Protein AF-A0A7W3MUJ0-F1 (afdb_monomer)

Mean predicted aligned error: 18.32 Å

Foldseek 3Di:
DDWDFDQPDADPPPRHTDIDDDPPPDDPDPPPDDPPDDDPVVVVVVVCVPPDDPVVVVVVVVVVVVVVVVVVVVVVVVVVVVVVVVPDDDPDD

Sequence (93 aa):
MSTHAHSAVRCPHCSTALMISTVNGNSPAPPVREEWTPPPVWEVLAAYADRVRDAATAKRGAAKVRESMMRARAAAAQRKAAQTARARPSRSA

Organism: NCBI:txid1411118

pLDDT: mean 77.47, std 16.16, range [43.44, 98.12]

Secondary structure (DSSP, 8-state):
----EEEEEE-TTT-PEEE---TT----PPP---TTPPPPHHHHHHHHHT----HHHHHHHHHHHHHHHHHHHHHHHHHHHHHHHHHS-----

Radius of gyration: 32.62 Å; Cα contacts (8 Å, |Δi|>4): 28; chains: 1; bounding box: 46×48×96 Å

Structure (mmCIF, N/CA/C/O backbone):
data_AF-A0A7W3MUJ0-F1
#
_entry.id   AF-A0A7W3MUJ0-F1
#
loop_
_atom_site.group_PDB
_atom_site.id
_atom_site.type_symbol
_atom_site.label_atom_id
_atom_site.label_alt_id
_atom_site.label_comp_id
_atom_site.label_asym_id
_atom_site.label_entity_id
_atom_site.label_seq_id
_atom_site.pdbx_PDB_ins_code
_atom_site.Cartn_x
_atom_site.Cartn_y
_atom_site.Cartn_z
_atom_site.occupancy
_atom_site.B_iso_or_equiv
_atom_site.auth_seq_id
_atom_site.auth_comp_id
_atom_site.auth_asym_id
_atom_site.auth_atom_id
_atom_site.pdbx_PDB_model_num
ATOM 1 N N . MET A 1 1 ? 6.188 -9.366 52.867 1.00 43.44 1 MET A N 1
ATOM 2 C CA . MET A 1 1 ? 6.012 -10.116 51.604 1.00 43.44 1 MET A CA 1
ATOM 3 C C . MET A 1 1 ? 4.672 -10.824 51.692 1.00 43.44 1 MET A C 1
ATOM 5 O O . MET A 1 1 ? 4.567 -11.786 52.440 1.00 43.44 1 MET A O 1
ATOM 9 N N . SER A 1 2 ? 3.633 -10.296 51.047 1.00 45.62 2 SER A N 1
ATOM 10 C CA . SER A 1 2 ? 2.282 -10.859 51.152 1.00 45.62 2 SER A CA 1
ATOM 11 C C . SER A 1 2 ? 2.089 -11.908 50.065 1.00 45.62 2 SER A C 1
ATOM 13 O O . SER A 1 2 ? 2.076 -11.587 48.881 1.00 45.62 2 SER A O 1
ATOM 15 N N . THR A 1 3 ? 1.999 -13.172 50.458 1.00 54.59 3 THR A N 1
ATOM 16 C CA . THR A 1 3 ? 1.704 -14.293 49.568 1.00 54.59 3 THR A CA 1
ATOM 17 C C . THR A 1 3 ? 0.188 -14.477 49.494 1.00 54.59 3 THR A C 1
ATOM 19 O O . THR A 1 3 ? -0.486 -14.589 50.516 1.00 54.59 3 THR A O 1
ATOM 22 N N . HIS A 1 4 ? -0.385 -14.469 48.292 1.00 56.97 4 HIS A N 1
ATOM 23 C CA . HIS A 1 4 ? -1.794 -14.803 48.076 1.00 56.97 4 HIS A CA 1
ATOM 24 C C . HIS A 1 4 ? -1.874 -16.128 47.321 1.00 56.97 4 HIS A C 1
ATOM 26 O O . HIS A 1 4 ? -1.305 -16.283 46.240 1.00 56.97 4 HIS A O 1
ATOM 32 N N . ALA A 1 5 ? -2.542 -17.108 47.931 1.00 54.97 5 ALA A N 1
ATOM 33 C CA . ALA A 1 5 ? -2.798 -18.399 47.315 1.00 54.97 5 ALA A CA 1
ATOM 34 C C . ALA A 1 5 ? -3.956 -18.256 46.329 1.00 54.97 5 ALA A C 1
ATOM 36 O O . ALA A 1 5 ? -5.112 -18.119 46.729 1.00 54.97 5 ALA A O 1
ATOM 37 N N . HIS A 1 6 ? -3.653 -18.271 45.033 1.00 53.34 6 HIS A N 1
ATOM 38 C CA . HIS A 1 6 ? -4.681 -18.253 44.002 1.00 53.34 6 HIS A CA 1
ATOM 39 C C . HIS A 1 6 ? -5.205 -19.678 43.794 1.00 53.34 6 HIS A C 1
ATOM 41 O O . HIS A 1 6 ? -4.559 -20.513 43.167 1.00 53.34 6 HIS A O 1
ATOM 47 N N . SER A 1 7 ? -6.405 -19.955 44.306 1.00 59.66 7 SER A N 1
ATOM 48 C CA . SER A 1 7 ? -7.071 -21.267 44.230 1.00 59.66 7 SER A CA 1
ATOM 49 C C . SER A 1 7 ? -7.369 -21.753 42.801 1.00 59.66 7 SER A C 1
ATOM 51 O O . SER A 1 7 ? -7.680 -22.931 42.612 1.00 59.66 7 SER A O 1
ATOM 53 N N . ALA A 1 8 ? -7.258 -20.869 41.804 1.00 63.25 8 ALA A N 1
ATOM 54 C CA . ALA A 1 8 ? -7.565 -21.143 40.403 1.00 63.25 8 ALA A CA 1
ATOM 55 C C . ALA A 1 8 ? -6.417 -21.805 39.617 1.00 63.25 8 ALA A C 1
ATOM 57 O O . ALA A 1 8 ? -6.671 -22.371 38.557 1.00 63.25 8 ALA A O 1
ATOM 58 N N . VAL A 1 9 ? -5.171 -21.764 40.108 1.00 71.75 9 VAL A N 1
ATOM 59 C CA . VAL A 1 9 ? -4.009 -22.298 39.377 1.00 71.75 9 VAL A CA 1
ATOM 60 C C . VAL A 1 9 ? -3.376 -23.436 40.176 1.00 71.75 9 VAL A C 1
ATOM 62 O O . VAL A 1 9 ? -2.838 -23.234 41.265 1.00 71.75 9 VAL A O 1
ATOM 65 N N . ARG A 1 10 ? -3.451 -24.659 39.639 1.00 81.31 10 ARG A N 1
ATOM 66 C CA . ARG A 1 10 ? -2.899 -25.878 40.252 1.00 81.31 10 ARG A CA 1
ATOM 67 C C . ARG A 1 10 ? -1.817 -26.487 39.369 1.00 81.31 10 ARG A C 1
ATOM 69 O O . ARG A 1 10 ? -1.903 -26.425 38.146 1.00 81.31 10 ARG A O 1
ATOM 76 N N . CYS A 1 11 ? -0.816 -27.106 39.990 1.00 78.38 11 CYS A N 1
ATOM 77 C CA . CYS A 1 11 ? 0.200 -27.871 39.274 1.00 78.38 11 CYS A CA 1
ATOM 78 C C . CYS A 1 11 ? -0.445 -29.092 38.588 1.00 78.38 11 CYS A C 1
ATOM 80 O O . CYS A 1 11 ? -1.080 -29.891 39.279 1.00 78.38 11 CYS A O 1
ATOM 82 N N . PRO A 1 12 ? -0.255 -29.308 37.276 1.00 81.81 12 PRO A N 1
ATOM 83 C CA . PRO A 1 12 ? -0.854 -30.445 36.575 1.00 81.81 12 PRO A CA 1
ATOM 84 C C . PRO A 1 12 ? -0.278 -31.806 37.001 1.00 81.81 12 PRO A C 1
ATOM 86 O O . PRO A 1 12 ? -0.886 -32.831 36.723 1.00 81.81 12 PRO A O 1
ATOM 89 N N . HIS A 1 13 ? 0.869 -31.833 37.689 1.00 83.31 13 HIS A N 1
ATOM 90 C CA . HIS A 1 13 ? 1.548 -33.075 38.069 1.00 83.31 13 HIS A CA 1
ATOM 91 C C . HIS A 1 13 ? 1.218 -33.552 39.493 1.00 83.31 13 HIS A C 1
ATOM 93 O O . HIS A 1 13 ? 1.203 -34.749 39.763 1.00 83.31 13 HIS A O 1
ATOM 99 N N . CYS A 1 14 ? 0.982 -32.636 40.432 1.00 89.00 14 CYS A N 1
ATOM 100 C CA . CYS A 1 14 ? 0.734 -32.978 41.839 1.00 89.00 14 CYS A CA 1
ATOM 101 C C . CYS A 1 14 ? -0.491 -32.278 42.435 1.00 89.00 14 CYS A C 1
ATOM 103 O O . CYS A 1 14 ? -0.787 -32.453 43.612 1.00 89.00 14 CYS A O 1
ATOM 105 N N . SER A 1 15 ? -1.234 -31.506 41.635 1.00 80.62 15 SER A N 1
ATOM 106 C CA . SER A 1 15 ? -2.462 -30.783 42.008 1.00 80.62 15 SER A CA 1
ATOM 107 C C . SER A 1 15 ? -2.329 -29.737 43.126 1.00 80.62 15 SER A C 1
ATOM 109 O O . SER A 1 15 ? -3.326 -29.126 43.519 1.00 80.62 15 SER A O 1
ATOM 111 N N . THR A 1 16 ? -1.107 -29.468 43.590 1.00 83.62 16 THR A N 1
ATOM 112 C CA . THR A 1 16 ? -0.798 -28.434 44.583 1.00 83.62 16 THR A CA 1
ATOM 113 C C . THR A 1 16 ? -1.132 -27.041 44.048 1.00 83.62 16 THR A C 1
ATOM 115 O O . THR A 1 16 ? -0.856 -26.733 42.884 1.00 83.62 16 THR A O 1
ATOM 118 N N . ALA A 1 17 ? -1.724 -26.198 44.898 1.00 79.56 17 ALA A N 1
ATOM 119 C CA . ALA A 1 17 ? -2.012 -24.804 44.573 1.00 79.56 17 ALA A CA 1
ATOM 120 C C . ALA A 1 17 ? -0.706 -24.031 44.342 1.00 79.56 17 ALA A C 1
ATOM 122 O O . ALA A 1 17 ? 0.213 -24.096 45.161 1.00 79.56 17 ALA A O 1
ATOM 123 N N . LEU A 1 18 ? -0.618 -23.319 43.220 1.00 74.00 18 LEU A N 1
ATOM 124 C CA . LEU A 1 18 ? 0.558 -22.528 42.876 1.00 74.00 18 LEU A CA 1
ATOM 125 C C . LEU A 1 18 ? 0.424 -21.112 43.442 1.00 74.00 18 LEU A C 1
ATOM 127 O O . LEU A 1 18 ? -0.623 -20.473 43.338 1.00 74.00 18 LEU A O 1
ATOM 131 N N . MET A 1 19 ? 1.510 -20.615 44.032 1.00 68.56 19 MET A N 1
ATOM 132 C CA . MET A 1 19 ? 1.604 -19.237 44.509 1.00 68.56 19 MET A CA 1
ATOM 133 C C . MET A 1 19 ? 2.187 -18.383 43.385 1.00 68.56 19 MET A C 1
ATOM 135 O O . MET A 1 19 ? 3.284 -18.659 42.903 1.00 68.56 19 MET A O 1
ATOM 139 N N . ILE A 1 20 ? 1.464 -17.348 42.962 1.00 64.00 20 ILE A N 1
ATOM 140 C CA . ILE A 1 20 ? 1.982 -16.384 41.989 1.00 64.00 20 ILE A CA 1
ATOM 141 C C . ILE A 1 20 ? 2.720 -15.305 42.779 1.00 64.00 20 ILE A C 1
ATOM 143 O O . ILE A 1 20 ? 2.106 -14.516 43.494 1.00 64.00 20 ILE A O 1
ATOM 147 N N . SER A 1 21 ? 4.046 -15.282 42.678 1.00 58.78 21 SER A N 1
ATOM 148 C CA . SER A 1 21 ? 4.861 -14.216 43.257 1.00 58.78 21 SER A CA 1
ATOM 149 C C . SER A 1 21 ? 4.998 -13.077 42.252 1.00 58.78 21 SER A C 1
ATOM 151 O O . SER A 1 21 ? 5.631 -13.229 41.209 1.00 58.78 21 SER A O 1
ATOM 153 N N . THR A 1 22 ? 4.429 -11.913 42.560 1.00 58.91 22 THR A N 1
ATOM 154 C CA . THR A 1 22 ? 4.738 -10.683 41.824 1.00 58.91 22 THR A CA 1
ATOM 155 C C . THR A 1 22 ? 6.183 -10.293 42.125 1.00 58.91 22 THR A C 1
ATOM 157 O O . THR A 1 22 ? 6.501 -10.011 43.281 1.00 58.91 22 THR A O 1
ATOM 160 N N . VAL A 1 23 ? 7.045 -10.251 41.106 1.00 57.22 23 VAL A N 1
ATOM 161 C CA . VAL A 1 2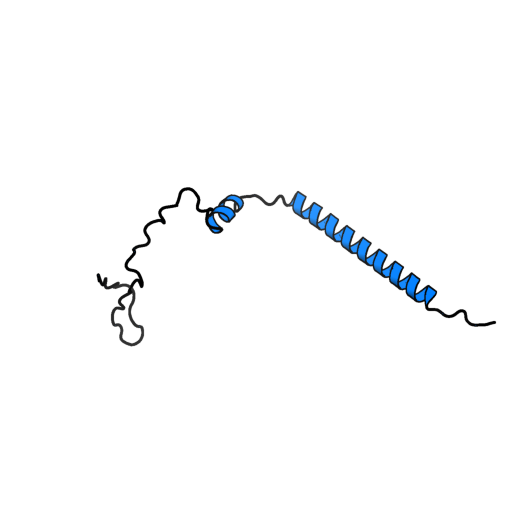3 ? 8.483 -9.933 41.243 1.00 57.22 23 VAL A CA 1
ATOM 162 C C . VAL A 1 23 ? 8.751 -8.578 41.913 1.00 57.22 23 VAL A C 1
ATOM 164 O O . VAL A 1 23 ? 9.832 -8.391 42.451 1.00 57.22 23 VAL A O 1
ATOM 167 N N . ASN A 1 24 ? 7.770 -7.670 41.971 1.00 51.91 24 ASN A N 1
ATOM 168 C CA . ASN A 1 24 ? 7.956 -6.328 42.527 1.00 51.91 24 ASN A CA 1
ATOM 169 C C . ASN A 1 24 ? 6.830 -5.821 43.443 1.00 51.91 24 ASN A C 1
ATOM 171 O O . ASN A 1 24 ? 6.691 -4.615 43.585 1.00 51.91 24 ASN A O 1
ATOM 175 N N . GLY A 1 25 ? 6.011 -6.692 44.050 1.00 50.91 25 GLY A N 1
ATOM 176 C CA . GLY A 1 25 ? 5.031 -6.311 45.094 1.00 50.91 25 GLY A CA 1
ATOM 177 C C . GLY A 1 25 ? 3.961 -5.266 44.721 1.00 50.91 25 GLY A C 1
ATOM 178 O O . GLY A 1 25 ? 3.063 -5.006 45.516 1.00 50.91 25 GLY A O 1
ATOM 179 N N . ASN A 1 26 ? 4.020 -4.694 43.524 1.00 48.38 26 ASN A N 1
ATOM 180 C CA . ASN A 1 26 ? 3.060 -3.741 43.018 1.00 48.38 26 ASN A CA 1
ATOM 181 C C . ASN A 1 26 ? 1.953 -4.524 42.318 1.00 48.38 26 ASN A C 1
ATOM 183 O O . ASN A 1 26 ? 2.153 -5.092 41.242 1.00 48.38 26 ASN A O 1
ATOM 187 N N . SER A 1 27 ? 0.756 -4.493 42.904 1.00 53.12 27 SER A N 1
ATOM 188 C CA . SER A 1 27 ? -0.477 -4.468 42.112 1.00 53.12 27 SER A CA 1
ATOM 189 C C . SER A 1 27 ? -0.281 -3.512 40.926 1.00 53.12 27 SER A C 1
ATOM 191 O O . SER A 1 27 ? 0.427 -2.514 41.099 1.00 53.12 27 SER A O 1
ATOM 193 N N . PRO A 1 28 ? -0.873 -3.749 39.740 1.00 54.69 28 PRO A N 1
ATOM 194 C CA . PRO A 1 28 ? -0.830 -2.770 38.663 1.00 54.69 28 PRO A CA 1
ATOM 195 C C . PRO A 1 28 ? -1.650 -1.548 39.092 1.00 54.69 28 PRO A C 1
ATOM 197 O O . PRO A 1 28 ? -2.823 -1.406 38.760 1.00 54.69 28 PRO A O 1
ATOM 200 N N . ALA A 1 29 ? -1.039 -0.677 39.891 1.00 55.34 29 ALA A N 1
ATOM 201 C CA . ALA A 1 29 ? -1.466 0.693 40.017 1.00 55.34 29 ALA A CA 1
ATOM 202 C C . ALA A 1 29 ? -1.427 1.267 38.595 1.00 55.34 29 ALA A C 1
ATOM 204 O O . ALA A 1 29 ? -0.449 1.012 37.877 1.00 55.34 29 ALA A O 1
ATOM 205 N N . PRO A 1 30 ? -2.472 1.986 38.152 1.00 58.59 30 PRO A N 1
ATOM 206 C CA . PRO A 1 30 ? -2.374 2.715 36.901 1.00 58.59 30 PRO A CA 1
ATOM 207 C C . PRO A 1 30 ? -1.107 3.575 36.993 1.00 58.59 30 PRO A C 1
ATOM 209 O O . PRO A 1 30 ? -0.902 4.214 38.031 1.00 58.59 30 PRO A O 1
ATOM 212 N N . PRO A 1 31 ? -0.218 3.541 35.986 1.00 58.22 31 PRO A N 1
ATOM 213 C CA . PRO A 1 31 ? 0.990 4.344 36.034 1.00 58.22 31 PRO A CA 1
ATOM 214 C C . PRO A 1 31 ? 0.572 5.794 36.268 1.00 58.22 31 PRO A C 1
ATOM 216 O O . PRO A 1 31 ? -0.250 6.332 35.520 1.00 58.22 31 PRO A O 1
ATOM 219 N N . VAL A 1 32 ? 1.095 6.397 37.339 1.00 61.19 32 VAL A N 1
ATOM 220 C CA . VAL A 1 32 ? 1.023 7.843 37.545 1.00 61.19 32 VAL A CA 1
ATOM 221 C C . VAL A 1 32 ? 1.710 8.436 36.326 1.00 61.19 32 VAL A C 1
ATOM 223 O O . VAL A 1 32 ? 2.921 8.297 36.171 1.00 61.19 32 VAL A O 1
ATOM 226 N N . ARG A 1 33 ? 0.921 8.975 35.393 1.00 57.16 33 ARG A N 1
ATOM 227 C CA . ARG A 1 33 ? 1.468 9.613 34.201 1.00 57.16 33 ARG A CA 1
ATOM 228 C C . ARG A 1 33 ? 2.218 10.843 34.679 1.00 57.16 33 ARG A C 1
ATOM 230 O O . ARG A 1 33 ? 1.605 11.754 35.227 1.00 57.16 33 ARG A O 1
ATOM 237 N N . GLU A 1 34 ? 3.529 10.857 34.493 1.00 67.81 34 GLU A N 1
ATOM 238 C CA . GLU A 1 34 ? 4.265 12.111 34.523 1.00 67.81 34 GLU A CA 1
ATOM 239 C C . GLU A 1 34 ? 3.673 12.982 33.405 1.00 67.81 34 GLU A C 1
ATOM 241 O O . GLU A 1 34 ? 3.406 12.490 32.307 1.00 67.81 34 GLU A O 1
ATOM 246 N N . GLU A 1 35 ? 3.419 14.261 33.696 1.00 65.69 35 GLU A N 1
ATOM 247 C CA . GLU A 1 35 ? 2.728 15.243 32.833 1.00 65.69 35 GLU A CA 1
ATOM 248 C C . GLU A 1 35 ? 3.272 15.286 31.382 1.00 65.69 35 GLU A C 1
ATOM 250 O O . GLU A 1 35 ? 2.606 15.759 30.464 1.00 65.69 35 GLU A O 1
ATOM 255 N N . TRP A 1 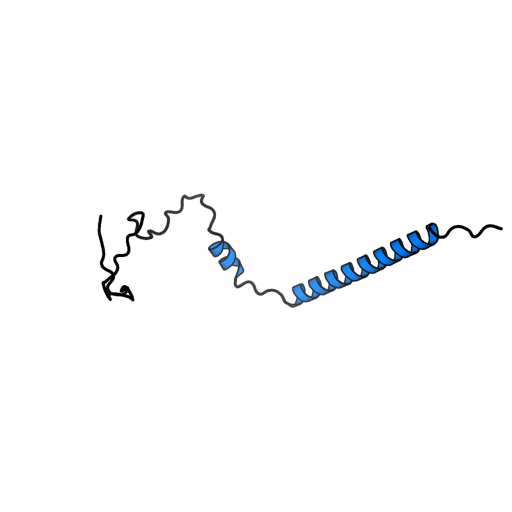36 ? 4.480 14.753 31.156 1.00 67.31 36 TRP A N 1
ATOM 256 C CA . TRP A 1 36 ? 5.159 14.681 29.866 1.00 67.31 36 TRP A CA 1
ATOM 257 C C . TRP A 1 36 ? 5.594 13.261 29.446 1.00 67.31 36 TRP A C 1
ATOM 259 O O . TRP A 1 36 ? 6.628 13.083 28.803 1.00 67.31 36 TRP A O 1
ATOM 269 N N . THR A 1 37 ? 4.847 12.209 29.790 1.00 76.62 37 THR A N 1
ATOM 270 C CA . THR A 1 37 ? 5.067 10.894 29.162 1.00 76.62 37 THR A CA 1
ATOM 271 C C . THR A 1 37 ? 4.225 10.784 27.886 1.00 76.62 37 THR A C 1
ATOM 273 O O . THR A 1 37 ? 2.998 10.900 27.962 1.00 76.62 37 THR A O 1
ATOM 276 N N . PRO A 1 38 ? 4.827 10.542 26.702 1.00 81.62 38 PRO A N 1
ATOM 277 C CA . PRO A 1 38 ? 4.047 10.331 25.490 1.00 81.62 38 PRO A CA 1
ATOM 278 C C . PRO A 1 38 ? 3.126 9.112 25.663 1.00 81.62 38 PRO A C 1
ATOM 280 O O . PRO A 1 38 ? 3.515 8.133 26.311 1.00 81.62 38 PRO A O 1
ATOM 283 N N . PRO A 1 39 ? 1.909 9.149 25.095 1.00 83.19 39 PRO A N 1
ATOM 284 C CA . PRO A 1 39 ? 0.966 8.054 25.235 1.00 83.19 39 PRO A CA 1
ATOM 285 C C . PRO A 1 39 ? 1.565 6.765 24.656 1.00 83.19 39 PRO A C 1
ATOM 287 O O . PRO A 1 39 ? 2.248 6.799 23.625 1.00 83.19 39 PRO A O 1
ATOM 290 N N . PRO A 1 40 ? 1.316 5.613 25.293 1.00 86.50 40 PRO A N 1
ATOM 291 C CA . PRO A 1 40 ? 1.778 4.338 24.778 1.00 86.50 40 PRO A CA 1
ATOM 292 C C . PRO A 1 40 ? 1.178 4.065 23.391 1.00 86.50 40 PRO A C 1
ATOM 294 O O . PRO A 1 40 ? 0.053 4.456 23.079 1.00 86.50 40 PRO A O 1
ATOM 297 N N . VAL A 1 41 ? 1.932 3.353 22.548 1.00 86.56 41 VAL A N 1
ATOM 298 C CA . VAL A 1 41 ? 1.613 3.153 21.120 1.00 86.56 41 VAL A CA 1
ATOM 299 C C . VAL A 1 41 ? 0.208 2.586 20.895 1.00 86.56 41 VAL A C 1
ATOM 301 O O . VAL A 1 41 ? -0.439 2.945 19.918 1.00 86.56 41 VAL A O 1
ATOM 304 N N . TRP A 1 42 ? -0.297 1.739 21.793 1.00 84.75 42 TRP A N 1
ATOM 305 C CA . TRP A 1 42 ? -1.637 1.162 21.666 1.00 84.75 42 TRP A CA 1
ATOM 306 C C . TRP A 1 42 ? -2.759 2.205 21.803 1.00 84.75 42 TRP A C 1
ATOM 308 O O . TRP A 1 42 ? -3.754 2.095 21.094 1.00 84.75 42 TRP A O 1
ATOM 318 N N . GLU A 1 43 ? -2.588 3.246 22.626 1.00 84.62 43 GLU A N 1
ATOM 319 C CA . GLU A 1 43 ? -3.542 4.365 22.733 1.00 84.62 43 GLU A CA 1
ATOM 320 C C . GLU A 1 43 ? -3.537 5.202 21.457 1.00 84.62 43 GLU A C 1
ATOM 322 O O . GLU A 1 43 ? -4.588 5.578 20.938 1.00 84.62 43 GLU A O 1
ATOM 327 N N . VAL A 1 44 ? -2.344 5.437 20.904 1.00 87.69 44 VAL A N 1
ATOM 328 C CA . VAL A 1 44 ? -2.196 6.135 19.625 1.00 87.69 44 VAL A CA 1
ATOM 329 C C . VAL A 1 44 ? -2.850 5.323 18.513 1.00 87.69 44 VAL A C 1
ATOM 331 O O . VAL A 1 44 ? -3.617 5.874 17.739 1.00 87.69 44 VAL A O 1
ATOM 334 N N . LEU A 1 45 ? -2.609 4.014 18.435 1.00 84.50 45 LEU A N 1
ATOM 335 C CA . LEU A 1 45 ? -3.225 3.155 17.423 1.00 84.50 45 LEU A CA 1
ATOM 336 C C . LEU A 1 45 ? -4.746 3.059 17.590 1.00 84.50 45 LEU A C 1
ATOM 338 O O . LEU A 1 45 ? -5.449 3.070 16.581 1.00 84.50 45 LEU A O 1
ATOM 342 N N . ALA A 1 46 ? -5.259 3.034 18.824 1.00 82.31 46 ALA A N 1
ATOM 343 C CA . ALA A 1 46 ? -6.694 3.057 19.104 1.00 82.31 46 ALA A CA 1
ATOM 344 C C . ALA A 1 46 ? -7.367 4.321 18.542 1.00 82.31 46 ALA A C 1
ATOM 346 O O . ALA A 1 46 ? -8.409 4.221 17.901 1.00 82.31 46 ALA A O 1
ATOM 347 N N . ALA A 1 47 ? -6.722 5.490 18.646 1.00 82.75 47 ALA A N 1
ATOM 348 C CA . ALA A 1 47 ? -7.219 6.735 18.045 1.00 82.75 47 AL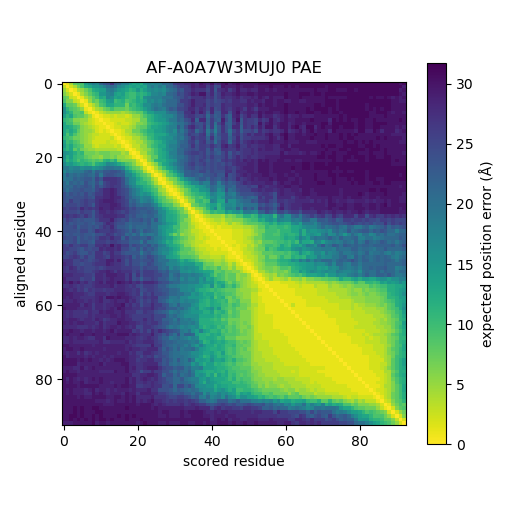A A CA 1
ATOM 349 C C . ALA A 1 47 ? -7.324 6.693 16.502 1.00 82.75 47 ALA A C 1
ATOM 351 O O . ALA A 1 47 ? -7.974 7.540 15.882 1.00 82.75 47 ALA A O 1
ATOM 352 N N . TYR A 1 48 ? -6.670 5.723 15.859 1.00 79.75 48 TYR A N 1
ATOM 353 C CA . TYR A 1 48 ? -6.742 5.489 14.417 1.00 79.75 48 TYR A CA 1
ATOM 354 C C . TYR A 1 48 ? -7.509 4.206 14.058 1.00 79.75 48 TYR A C 1
ATOM 356 O O . TYR A 1 48 ? -7.715 3.962 12.869 1.00 79.75 48 TYR A O 1
ATOM 364 N N . ALA A 1 49 ? -7.942 3.406 15.037 1.00 75.56 49 ALA A N 1
ATOM 365 C CA . ALA A 1 49 ? -8.538 2.091 14.811 1.00 75.56 49 ALA A CA 1
ATOM 366 C C . ALA A 1 49 ? -9.885 2.173 14.076 1.00 75.56 49 ALA A C 1
ATOM 368 O O . ALA A 1 49 ? -10.114 1.403 13.145 1.00 75.56 49 ALA A O 1
ATOM 369 N N . ASP A 1 50 ? -10.713 3.166 14.406 1.00 72.88 50 ASP A N 1
ATOM 370 C CA . ASP A 1 50 ? -12.026 3.378 13.777 1.00 72.88 50 ASP A CA 1
ATOM 371 C C . ASP A 1 50 ? -11.971 4.246 12.514 1.00 72.88 50 ASP A C 1
ATOM 373 O O . ASP A 1 50 ? -13.000 4.574 11.915 1.00 72.88 50 ASP A O 1
ATOM 377 N N . ARG A 1 51 ? -10.772 4.645 12.063 1.00 75.31 51 ARG A N 1
ATOM 378 C CA . ARG A 1 51 ? -10.664 5.404 10.815 1.00 75.31 51 ARG A CA 1
ATOM 379 C C . ARG A 1 51 ? -11.023 4.502 9.647 1.00 75.31 51 ARG A C 1
ATOM 381 O O . ARG A 1 51 ? -10.247 3.639 9.233 1.00 75.31 51 ARG A O 1
ATOM 388 N N . VAL A 1 52 ? -12.187 4.775 9.065 1.00 69.81 52 VAL A N 1
ATOM 389 C CA . VAL A 1 52 ? -12.622 4.162 7.815 1.00 69.81 52 VAL A CA 1
ATOM 390 C C . VAL A 1 52 ? -11.563 4.447 6.754 1.00 69.81 52 VAL A C 1
ATOM 392 O O . VAL A 1 52 ? -11.343 5.587 6.342 1.00 69.81 52 VAL A O 1
ATOM 395 N N . ARG A 1 53 ? -10.879 3.393 6.306 1.00 69.81 53 ARG A N 1
ATOM 396 C CA . ARG A 1 53 ? -9.991 3.481 5.149 1.00 69.81 53 ARG A CA 1
ATOM 397 C C . ARG A 1 53 ? -10.865 3.767 3.933 1.00 69.81 53 ARG A C 1
ATOM 399 O O . ARG A 1 53 ? -11.613 2.891 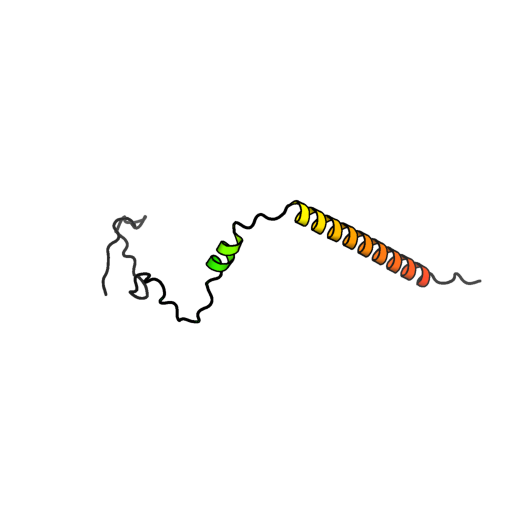3.507 1.00 69.81 53 ARG A O 1
ATOM 406 N N . ASP A 1 54 ? -10.769 4.972 3.374 1.00 84.19 54 ASP A N 1
ATOM 407 C CA . ASP A 1 54 ? -11.462 5.316 2.131 1.00 84.19 54 ASP A CA 1
ATOM 408 C C . ASP A 1 54 ? -10.983 4.386 1.004 1.00 84.19 54 ASP A C 1
ATOM 410 O O . ASP A 1 54 ? -9.915 4.563 0.405 1.00 84.19 54 ASP A O 1
ATOM 414 N N . ALA A 1 55 ? -11.797 3.370 0.721 1.00 84.44 55 ALA A N 1
ATOM 415 C CA . ALA A 1 55 ? -11.511 2.357 -0.278 1.00 84.44 55 ALA A CA 1
ATOM 416 C C . ALA A 1 55 ? -11.367 2.962 -1.682 1.00 84.44 55 ALA A C 1
ATOM 418 O O . ALA A 1 55 ? -10.617 2.425 -2.501 1.00 84.44 55 ALA A O 1
ATOM 419 N N . ALA A 1 56 ? -12.036 4.084 -1.977 1.00 86.38 56 ALA A N 1
ATOM 420 C CA . ALA A 1 56 ? -11.897 4.768 -3.257 1.00 86.38 56 ALA A CA 1
ATOM 421 C C . ALA A 1 56 ? -10.517 5.428 -3.375 1.00 86.38 56 ALA A C 1
ATOM 423 O O . ALA A 1 56 ? -9.840 5.262 -4.393 1.00 86.38 56 ALA A O 1
ATOM 424 N N . THR A 1 57 ? -10.050 6.105 -2.324 1.00 87.38 57 THR A N 1
ATOM 425 C CA . THR A 1 57 ? -8.687 6.658 -2.284 1.00 87.38 57 THR A CA 1
ATOM 426 C C . THR A 1 57 ? -7.627 5.562 -2.329 1.00 87.38 57 THR A C 1
ATOM 428 O O . THR A 1 57 ? -6.676 5.682 -3.104 1.00 87.38 57 THR A O 1
ATOM 431 N N . ALA A 1 58 ? -7.820 4.451 -1.616 1.00 87.81 58 ALA A N 1
ATOM 432 C CA . ALA A 1 58 ? -6.915 3.303 -1.684 1.00 87.81 58 ALA A CA 1
ATOM 433 C C . ALA A 1 58 ? -6.832 2.710 -3.104 1.00 87.81 58 ALA A C 1
ATOM 435 O O . ALA A 1 58 ? -5.736 2.490 -3.624 1.00 87.81 58 ALA A O 1
ATOM 436 N N . LYS A 1 59 ? -7.975 2.521 -3.782 1.00 92.50 59 LYS A N 1
ATOM 437 C CA . LYS A 1 59 ? -8.030 2.042 -5.177 1.00 92.50 59 LYS A CA 1
ATOM 438 C C . LYS A 1 59 ? -7.325 2.997 -6.142 1.00 92.50 59 LYS A C 1
ATOM 440 O O . LYS A 1 59 ? -6.559 2.541 -6.993 1.00 92.50 59 LYS A O 1
ATOM 445 N N . ARG A 1 60 ? -7.539 4.311 -5.998 1.00 93.00 60 ARG A N 1
ATOM 446 C CA . ARG A 1 60 ? -6.850 5.338 -6.802 1.00 93.00 60 ARG A CA 1
ATOM 447 C C . ARG A 1 60 ? -5.339 5.315 -6.571 1.00 93.00 60 ARG A C 1
ATOM 449 O O . ARG A 1 60 ? -4.579 5.351 -7.536 1.00 93.00 60 ARG A O 1
ATOM 456 N N . GLY A 1 61 ? -4.902 5.209 -5.316 1.00 95.00 61 GLY A N 1
ATOM 457 C CA . GLY A 1 61 ? -3.488 5.073 -4.964 1.00 95.00 61 GLY A CA 1
ATOM 458 C C . GLY A 1 61 ? -2.861 3.832 -5.599 1.00 95.00 61 GLY A C 1
ATOM 459 O O . GLY A 1 61 ? -1.841 3.930 -6.280 1.00 95.00 61 GLY A O 1
ATOM 460 N N . ALA A 1 62 ? -3.526 2.681 -5.482 1.00 95.38 62 ALA A N 1
ATOM 461 C CA . ALA A 1 62 ? -3.076 1.436 -6.098 1.00 95.38 62 ALA A CA 1
ATOM 462 C C . ALA A 1 62 ? -2.991 1.533 -7.633 1.00 95.38 62 ALA A C 1
ATOM 464 O O . ALA A 1 62 ? -2.051 1.012 -8.234 1.00 95.38 62 ALA A O 1
ATOM 465 N N . ALA A 1 63 ? -3.937 2.223 -8.281 1.00 96.62 63 ALA A N 1
ATOM 466 C CA . ALA A 1 63 ? -3.888 2.466 -9.722 1.00 96.62 63 ALA A CA 1
ATOM 467 C C . ALA A 1 63 ? -2.647 3.281 -10.125 1.00 96.62 63 ALA A C 1
ATOM 469 O O . ALA A 1 63 ? -1.915 2.853 -11.017 1.00 96.62 63 ALA A O 1
ATOM 470 N N . LYS A 1 64 ? -2.351 4.377 -9.411 1.00 97.00 64 LYS A N 1
ATOM 471 C CA . LYS A 1 64 ? -1.155 5.203 -9.655 1.00 97.00 64 LYS A CA 1
ATOM 472 C C . LYS A 1 64 ? 0.146 4.414 -9.482 1.00 97.00 64 LY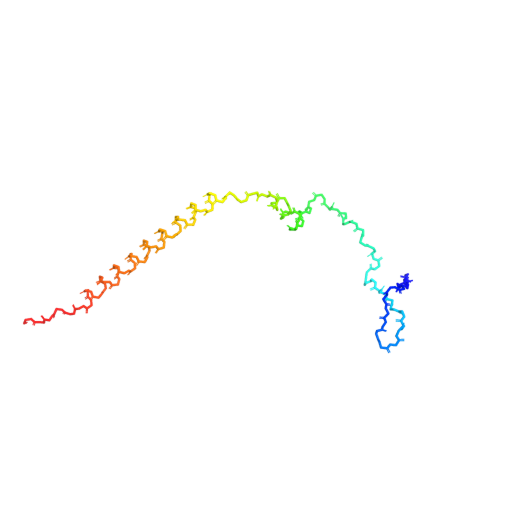S A C 1
ATOM 474 O O . LYS A 1 64 ? 1.061 4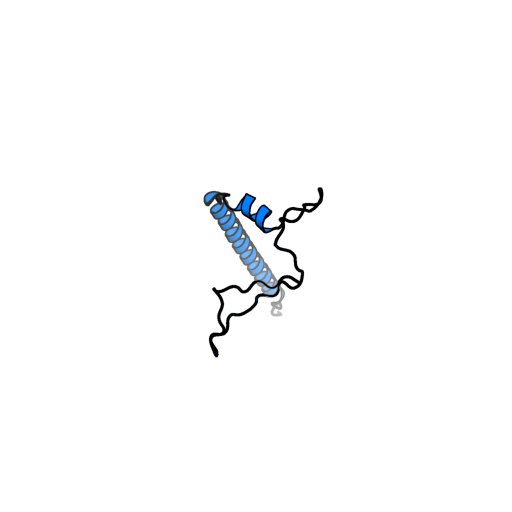.550 -10.290 1.00 97.00 64 LYS A O 1
ATOM 479 N N . VAL A 1 65 ? 0.225 3.555 -8.462 1.00 97.81 65 VAL A N 1
ATOM 480 C CA . VAL A 1 65 ? 1.401 2.696 -8.234 1.00 97.81 65 VAL A CA 1
ATOM 481 C C . VAL A 1 65 ? 1.597 1.715 -9.388 1.00 97.81 65 VAL A C 1
ATOM 483 O O . VAL A 1 65 ? 2.709 1.585 -9.899 1.00 97.81 65 VAL A O 1
ATOM 486 N N . ARG A 1 66 ? 0.523 1.058 -9.847 1.00 97.38 66 ARG A N 1
ATOM 487 C CA . ARG A 1 66 ? 0.594 0.144 -10.998 1.00 97.38 66 ARG A CA 1
ATOM 488 C C . ARG A 1 66 ? 1.070 0.858 -12.259 1.00 97.38 66 ARG A C 1
ATOM 490 O O . ARG A 1 66 ? 1.960 0.357 -12.938 1.00 97.38 66 ARG A O 1
ATOM 497 N N . GLU A 1 67 ? 0.516 2.029 -12.544 1.00 97.88 67 GLU A N 1
ATOM 498 C CA . GLU A 1 67 ? 0.900 2.833 -13.704 1.00 97.88 67 GLU A CA 1
ATOM 499 C C . GLU A 1 67 ? 2.375 3.264 -13.642 1.00 97.88 67 GLU A C 1
ATOM 501 O O . GLU A 1 67 ? 3.107 3.126 -14.623 1.00 97.88 67 GLU A O 1
ATOM 506 N N . SER A 1 68 ? 2.840 3.718 -12.473 1.00 98.06 68 SER A N 1
ATOM 507 C CA . SER A 1 68 ? 4.246 4.070 -12.238 1.00 98.06 68 SER A CA 1
ATOM 508 C C . SER A 1 68 ? 5.179 2.879 -12.479 1.00 98.06 68 SER A C 1
ATOM 510 O O . SER A 1 68 ? 6.163 2.988 -13.210 1.00 98.06 68 SER A O 1
ATOM 512 N N . MET A 1 69 ? 4.827 1.703 -11.952 1.00 98.12 69 MET A N 1
ATOM 513 C CA . MET A 1 69 ? 5.605 0.477 -12.146 1.00 98.12 69 MET A CA 1
ATOM 514 C C . MET A 1 69 ? 5.669 0.053 -13.615 1.00 98.12 69 MET A C 1
ATOM 516 O O . MET A 1 69 ? 6.730 -0.356 -14.089 1.00 98.12 69 ME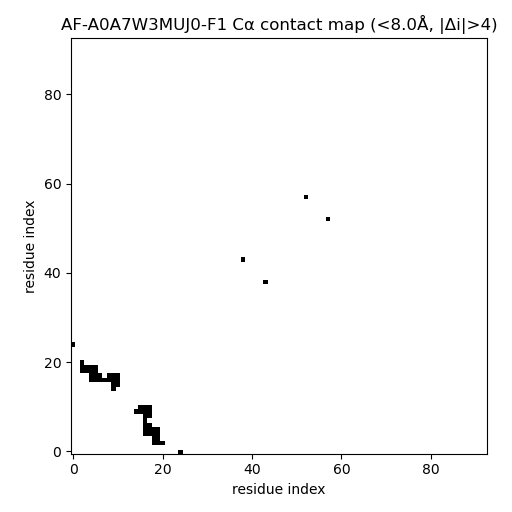T A O 1
ATOM 520 N N . MET A 1 70 ? 4.565 0.168 -14.356 1.00 97.94 70 MET A N 1
ATOM 521 C CA . MET A 1 70 ? 4.561 -0.127 -15.792 1.00 97.94 70 MET A CA 1
ATOM 522 C C . MET A 1 70 ? 5.452 0.846 -16.569 1.00 97.94 70 MET A C 1
ATOM 524 O O . MET A 1 70 ? 6.259 0.406 -17.390 1.00 97.94 70 MET A O 1
ATOM 528 N N . ARG A 1 71 ? 5.393 2.147 -16.256 1.00 97.88 71 ARG A N 1
ATOM 529 C CA . ARG A 1 71 ? 6.289 3.155 -16.845 1.00 97.88 71 ARG A CA 1
ATOM 530 C C . ARG A 1 71 ? 7.758 2.869 -16.538 1.00 97.88 71 ARG A C 1
ATOM 532 O O . ARG A 1 71 ? 8.588 2.895 -17.444 1.00 97.88 71 ARG A O 1
ATOM 539 N N . ALA A 1 72 ? 8.078 2.529 -15.291 1.00 97.94 72 ALA A N 1
ATOM 540 C CA . ALA A 1 72 ? 9.437 2.184 -14.883 1.00 97.94 72 ALA A CA 1
ATOM 541 C C . ALA A 1 72 ? 9.971 0.954 -15.637 1.00 97.94 72 ALA A C 1
ATOM 543 O O . ALA A 1 72 ? 11.113 0.960 -16.105 1.00 97.94 72 ALA A O 1
ATOM 544 N N . ARG A 1 73 ? 9.137 -0.080 -15.815 1.00 98.12 73 ARG A N 1
ATOM 545 C CA . ARG A 1 73 ? 9.477 -1.276 -16.604 1.00 98.12 73 ARG A CA 1
ATOM 546 C C . ARG A 1 73 ? 9.719 -0.942 -18.073 1.00 98.12 73 ARG A C 1
ATOM 548 O O . ARG A 1 73 ? 10.722 -1.385 -18.625 1.00 98.12 73 ARG A O 1
ATOM 555 N N . ALA A 1 74 ? 8.859 -0.130 -18.687 1.00 97.94 74 ALA A N 1
ATOM 556 C CA . ALA A 1 74 ? 9.036 0.308 -20.070 1.00 97.94 74 ALA A CA 1
ATOM 557 C C . ALA A 1 74 ? 10.349 1.090 -20.253 1.00 97.94 74 ALA A C 1
ATOM 559 O O . ALA A 1 74 ? 11.136 0.784 -21.148 1.00 97.94 74 ALA A O 1
ATOM 560 N N . ALA A 1 75 ? 10.645 2.030 -19.353 1.00 97.81 75 ALA A N 1
ATOM 561 C CA . ALA A 1 75 ? 11.896 2.786 -19.374 1.00 97.81 75 ALA A CA 1
ATOM 562 C C . ALA A 1 75 ? 13.131 1.889 -19.161 1.00 97.81 75 ALA A C 1
ATOM 564 O O . ALA A 1 75 ? 14.181 2.099 -19.768 1.00 97.81 75 ALA A O 1
ATOM 565 N N . ALA A 1 76 ? 13.037 0.870 -18.303 1.00 97.62 76 ALA A N 1
ATOM 566 C CA . ALA A 1 76 ? 14.100 -0.120 -18.139 1.00 97.62 76 ALA A CA 1
ATOM 567 C C . ALA A 1 76 ? 14.318 -0.946 -19.420 1.00 97.62 76 ALA A C 1
ATOM 569 O O . ALA A 1 76 ? 15.462 -1.130 -19.836 1.00 97.62 76 ALA A O 1
ATOM 570 N N . ALA A 1 77 ? 13.241 -1.380 -20.080 1.00 97.31 77 ALA A N 1
ATOM 571 C CA . ALA A 1 77 ? 13.314 -2.107 -21.345 1.00 97.31 77 ALA A CA 1
ATOM 572 C C . ALA A 1 77 ? 13.956 -1.259 -22.457 1.00 97.31 77 ALA A C 1
ATOM 574 O O . ALA A 1 77 ? 14.845 -1.743 -23.156 1.00 97.31 77 ALA A O 1
ATOM 575 N N . GLN A 1 78 ? 13.585 0.020 -22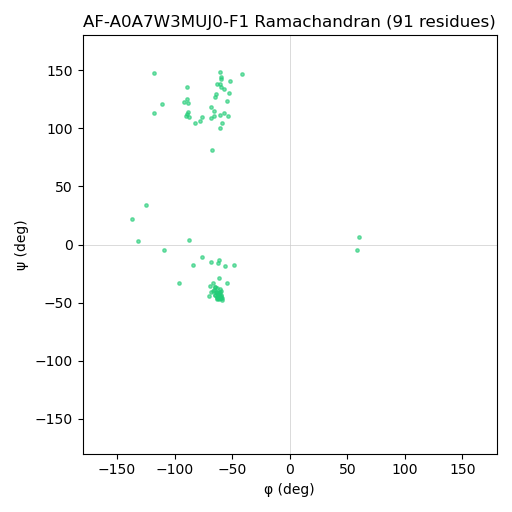.567 1.00 95.69 78 GLN A N 1
ATOM 576 C CA . GLN A 1 78 ? 14.192 0.959 -23.519 1.00 95.69 78 GLN A CA 1
ATOM 577 C C . GLN A 1 78 ? 15.690 1.151 -23.266 1.00 95.69 78 GLN A C 1
ATOM 579 O O . GLN A 1 78 ? 16.487 1.074 -24.200 1.00 95.69 78 GLN A O 1
ATOM 584 N N . ARG A 1 79 ? 16.100 1.341 -22.004 1.00 96.19 79 ARG A N 1
ATOM 585 C CA . ARG A 1 79 ? 17.524 1.450 -21.641 1.00 96.19 79 ARG A CA 1
ATOM 586 C C . ARG A 1 79 ? 18.299 0.197 -22.030 1.00 96.19 79 ARG A C 1
ATOM 588 O O . ARG A 1 79 ? 19.377 0.311 -22.607 1.00 96.19 79 ARG A O 1
ATOM 595 N N . LYS A 1 80 ? 17.731 -0.984 -21.777 1.00 95.06 80 LYS A N 1
ATOM 596 C CA . LYS A 1 80 ? 18.334 -2.259 -22.178 1.00 95.06 80 LYS A CA 1
ATOM 597 C C . LYS A 1 80 ? 18.460 -2.365 -23.701 1.00 95.06 80 LYS A C 1
ATOM 599 O O . LYS A 1 80 ? 19.537 -2.693 -24.186 1.00 95.06 80 LYS A O 1
ATOM 604 N N . ALA A 1 81 ? 17.411 -2.024 -24.450 1.00 94.19 81 ALA A N 1
ATOM 605 C CA . ALA A 1 81 ? 17.438 -2.027 -25.913 1.00 94.19 81 ALA A CA 1
ATOM 606 C C . ALA A 1 81 ? 18.519 -1.079 -26.472 1.00 94.19 81 ALA A C 1
ATOM 608 O O . ALA A 1 81 ? 19.308 -1.466 -27.335 1.00 94.19 81 ALA A O 1
ATOM 609 N N . ALA A 1 82 ? 18.624 0.135 -25.925 1.00 92.81 82 ALA A N 1
ATOM 610 C CA . ALA A 1 82 ? 19.651 1.100 -26.308 1.00 92.81 82 ALA A CA 1
ATOM 611 C C . ALA A 1 82 ? 21.071 0.598 -25.991 1.00 92.81 82 ALA A C 1
ATOM 613 O O . ALA A 1 82 ? 21.971 0.742 -26.817 1.00 92.81 82 ALA A O 1
ATOM 614 N N . GLN A 1 83 ? 21.275 -0.033 -24.830 1.00 92.19 83 GLN A N 1
ATOM 615 C CA . GLN A 1 83 ? 22.551 -0.667 -24.484 1.00 92.19 83 GLN A CA 1
ATOM 616 C C . GLN A 1 83 ? 22.908 -1.781 -25.470 1.00 92.19 83 GLN A C 1
ATOM 618 O O . GLN A 1 83 ? 24.030 -1.810 -25.963 1.00 92.19 83 GLN A O 1
ATOM 623 N N . THR A 1 84 ? 21.956 -2.651 -25.823 1.00 91.06 84 THR A N 1
ATOM 624 C CA . THR A 1 84 ? 22.203 -3.724 -26.798 1.00 91.06 84 THR A CA 1
ATOM 625 C C . THR A 1 84 ? 22.501 -3.196 -28.199 1.00 91.06 84 THR A C 1
ATOM 627 O O . THR A 1 84 ? 23.360 -3.745 -28.879 1.00 91.06 84 THR A O 1
ATOM 630 N N . ALA A 1 85 ? 21.844 -2.112 -28.624 1.00 87.06 85 ALA A N 1
ATOM 631 C CA . ALA A 1 85 ? 22.110 -1.484 -29.915 1.00 87.06 85 ALA A CA 1
ATOM 632 C C . ALA A 1 85 ? 23.515 -0.861 -29.966 1.00 87.06 85 ALA A C 1
ATOM 634 O O . ALA A 1 85 ? 24.205 -1.008 -30.967 1.00 87.06 85 ALA A O 1
ATOM 635 N N . ARG A 1 86 ? 23.961 -0.226 -28.871 1.00 84.12 86 ARG A N 1
ATOM 636 C CA . ARG A 1 86 ? 25.322 0.327 -28.732 1.00 84.12 86 ARG A CA 1
ATOM 637 C C . ARG A 1 86 ? 26.399 -0.751 -28.630 1.00 84.12 86 ARG A C 1
ATOM 639 O O . ARG A 1 86 ? 27.499 -0.556 -29.126 1.00 84.12 86 ARG A O 1
ATOM 646 N N . ALA A 1 87 ? 26.092 -1.869 -27.976 1.00 79.81 87 ALA A N 1
ATOM 647 C CA . ALA A 1 87 ? 27.014 -2.990 -27.819 1.00 79.81 87 ALA A CA 1
ATOM 648 C C . ALA A 1 87 ? 27.158 -3.835 -29.094 1.00 79.81 87 ALA A C 1
ATOM 650 O O . ALA A 1 87 ? 28.028 -4.699 -29.147 1.00 79.81 87 ALA A O 1
ATOM 651 N N . ARG A 1 88 ? 26.309 -3.625 -30.109 1.00 74.00 88 ARG A N 1
ATOM 652 C CA . ARG A 1 88 ? 26.408 -4.331 -31.384 1.00 74.00 88 ARG A CA 1
ATOM 653 C C . ARG A 1 88 ? 27.571 -3.716 -32.175 1.00 74.00 88 ARG A C 1
ATOM 655 O O . ARG A 1 88 ? 27.437 -2.576 -32.616 1.00 74.00 88 ARG A O 1
ATOM 662 N N . PRO A 1 89 ? 28.705 -4.420 -32.355 1.00 64.19 89 PRO A N 1
ATOM 663 C CA . PRO A 1 89 ? 29.799 -3.887 -33.153 1.00 64.19 89 PRO A CA 1
ATOM 664 C C . PRO A 1 89 ? 29.297 -3.652 -34.580 1.00 64.19 89 PRO A C 1
ATOM 666 O O . PRO A 1 89 ? 28.551 -4.476 -35.123 1.00 64.19 89 PRO A O 1
ATOM 669 N N . SER A 1 90 ? 29.689 -2.527 -35.183 1.00 63.25 90 SER A N 1
ATOM 670 C CA . SER A 1 90 ? 29.567 -2.333 -36.625 1.00 63.25 90 SER A CA 1
ATOM 671 C C . SER A 1 90 ? 30.256 -3.519 -37.286 1.00 63.25 90 SER A C 1
ATOM 673 O O . SER A 1 90 ? 31.471 -3.673 -37.164 1.00 63.25 90 SER A O 1
ATOM 675 N N . ARG A 1 91 ? 29.488 -4.408 -37.917 1.00 59.78 91 ARG A N 1
ATOM 676 C CA . ARG A 1 91 ? 30.069 -5.447 -38.761 1.00 59.78 91 ARG A CA 1
ATOM 677 C C . ARG A 1 91 ? 30.825 -4.703 -39.860 1.00 59.78 91 ARG A C 1
ATOM 679 O O . ARG A 1 91 ? 30.198 -3.969 -40.619 1.00 59.78 91 ARG A O 1
ATOM 686 N N . SER A 1 92 ? 32.147 -4.804 -39.820 1.00 61.69 92 SER A N 1
ATOM 687 C CA . SER A 1 92 ? 33.089 -4.093 -40.678 1.00 61.69 92 SER A CA 1
ATOM 688 C C . SER A 1 92 ? 32.731 -4.267 -42.155 1.00 61.69 92 SER A C 1
ATOM 690 O O . SER A 1 92 ? 32.334 -5.366 -42.554 1.00 61.69 92 SER A O 1
ATOM 692 N N . ALA A 1 93 ? 32.883 -3.191 -42.928 1.00 44.66 93 ALA A N 1
ATOM 693 C CA . ALA A 1 93 ? 33.159 -3.264 -44.360 1.00 44.66 93 ALA A 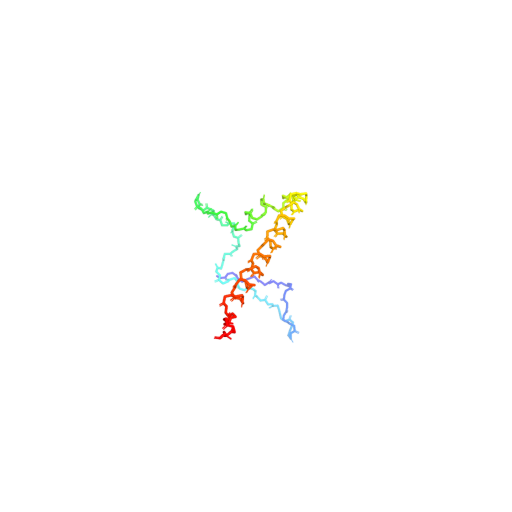CA 1
ATOM 694 C C . ALA A 1 93 ? 34.676 -3.369 -44.557 1.00 44.66 93 ALA A C 1
ATOM 696 O O . ALA A 1 93 ? 35.399 -2.778 -43.718 1.00 44.66 93 ALA A O 1
#

Solvent-accessible surface area (backbone atoms only — not comparable to full-atom values): 6106 Å² total; per-residue (Å²): 136,91,82,57,80,43,89,86,43,55,41,93,87,75,64,48,71,44,68,73,77,67,94,73,80,66,71,90,64,78,76,82,73,58,99,82,62,79,79,58,67,68,62,58,48,54,79,51,64,82,59,77,74,56,61,67,60,51,52,52,52,53,50,53,52,53,53,51,51,52,50,53,50,51,54,51,52,50,52,51,52,53,50,52,60,69,69,50,75,80,78,78,131